Protein AF-A0A665TE95-F1 (afdb_monomer_lite)

Radius of gyration: 24.76 Å; chains: 1; bounding box: 48×34×68 Å

Secondary structure (DSSP, 8-state):
---------HHHHHHHHHHHHHHHHHHHHHHHHHHHHHH--EE-----TTS-HHHHHHHHHHHHHSS-SS--------EE-

InterPro domains:
  IPR001019 Guanine nucleotide binding protein, alpha subunit [PF00503] (21-66)
  IPR001019 Guanine nucleotide binding protein, alpha subunit [PTHR10218] (11-67)
  IPR027417 P-loop containing nucleoside triphosphate hydrolase [G3DSA:3.40.50.300] (1-72)
  IPR027417 P-loop containing nucleoside triphosphate hydrolase [SSF52540] (23-67)

Structure (mmCIF, N/CA/C/O backbone):
data_AF-A0A665TE95-F1
#
_entry.id   AF-A0A665TE95-F1
#
loop_
_atom_site.group_PDB
_atom_site.id
_atom_site.type_symbol
_atom_site.label_atom_id
_atom_site.label_alt_id
_atom_site.label_comp_id
_atom_site.label_asym_id
_atom_site.label_entity_id
_atom_site.label_seq_id
_atom_site.pdbx_PDB_ins_code
_atom_site.Cartn_x
_atom_site.Cartn_y
_atom_site.Cartn_z
_atom_site.occupancy
_atom_site.B_iso_or_equiv
_atom_site.auth_seq_id
_atom_site.auth_comp_id
_atom_site.auth_asym_id
_atom_site.auth_atom_id
_atom_site.pdbx_PDB_model_num
ATOM 1 N N . MET A 1 1 ? -26.881 -16.380 46.527 1.00 56.28 1 MET A N 1
ATOM 2 C CA . MET A 1 1 ? -26.971 -16.124 45.073 1.00 56.28 1 MET A CA 1
ATOM 3 C C . MET A 1 1 ? -26.454 -14.706 44.842 1.00 56.28 1 MET A C 1
ATOM 5 O O . MET A 1 1 ? -27.221 -13.758 44.890 1.00 56.28 1 MET A O 1
ATOM 9 N N . GLY A 1 2 ? -25.129 -14.539 44.809 1.00 43.28 2 GLY A N 1
ATOM 10 C CA . GLY A 1 2 ? -24.498 -13.217 44.747 1.00 43.28 2 GLY A CA 1
ATOM 11 C C . GLY A 1 2 ? -24.408 -12.739 43.304 1.00 43.28 2 GLY A C 1
ATOM 12 O O . GLY A 1 2 ? -23.733 -13.371 42.496 1.00 43.28 2 GLY A O 1
ATOM 13 N N . CYS A 1 3 ? -25.103 -11.651 42.982 1.00 49.69 3 CYS A N 1
ATOM 14 C CA . CYS A 1 3 ? -24.973 -10.963 41.703 1.00 49.69 3 CYS A CA 1
ATOM 15 C C . CYS A 1 3 ? -23.555 -10.386 41.564 1.00 49.69 3 CYS A C 1
ATOM 17 O O . CYS A 1 3 ? -23.185 -9.450 42.270 1.00 49.69 3 CYS A O 1
ATOM 19 N N . LEU A 1 4 ? -22.774 -10.943 40.637 1.00 47.62 4 LEU A N 1
ATOM 20 C CA . LEU A 1 4 ? -21.476 -10.426 40.201 1.00 47.62 4 LEU A CA 1
ATOM 21 C C . LEU A 1 4 ? -21.695 -9.179 39.331 1.00 47.62 4 LEU A C 1
ATOM 23 O O . LEU A 1 4 ? -21.783 -9.253 38.106 1.00 47.62 4 LEU A O 1
ATOM 27 N N . GLY A 1 5 ? -21.820 -8.024 39.980 1.00 53.47 5 GLY A N 1
ATOM 28 C CA . GLY A 1 5 ? -21.793 -6.720 39.325 1.00 53.47 5 GLY A CA 1
ATOM 29 C C . GLY A 1 5 ? -20.356 -6.312 39.018 1.00 53.47 5 GLY A C 1
ATOM 30 O O . GLY A 1 5 ? -19.687 -5.724 39.859 1.00 53.47 5 GLY A O 1
ATOM 31 N N . ASN A 1 6 ? -19.872 -6.619 37.815 1.00 60.47 6 ASN A N 1
ATOM 32 C CA . ASN A 1 6 ? -18.585 -6.128 37.326 1.00 60.47 6 ASN A CA 1
ATOM 33 C C . ASN A 1 6 ? -18.708 -4.639 36.952 1.00 60.47 6 ASN A C 1
ATOM 35 O O . ASN A 1 6 ? -18.964 -4.298 35.794 1.00 60.47 6 ASN A O 1
ATOM 39 N N . SER A 1 7 ? -18.568 -3.741 37.928 1.00 62.41 7 SER A N 1
ATOM 40 C CA . SER A 1 7 ? -18.452 -2.304 37.674 1.00 62.41 7 SER A CA 1
ATOM 41 C C . SER A 1 7 ? -17.055 -2.006 37.131 1.00 62.41 7 SER A C 1
ATOM 43 O O . SER A 1 7 ? -16.120 -1.766 37.892 1.00 62.41 7 SER A O 1
ATOM 45 N N . LYS A 1 8 ? -16.899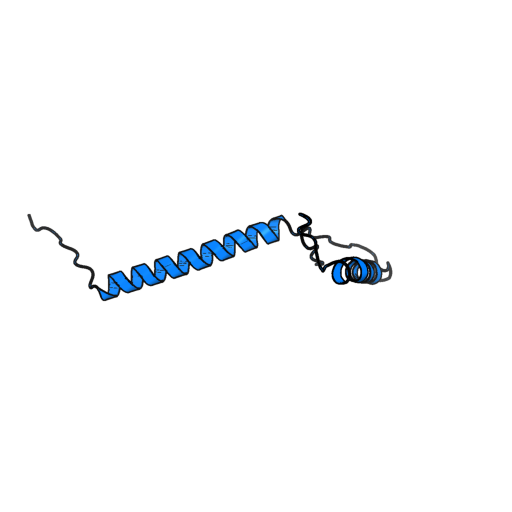 -2.041 35.803 1.00 65.12 8 LYS A N 1
ATOM 46 C CA . LYS A 1 8 ? -15.737 -1.426 35.151 1.00 65.12 8 LYS A CA 1
ATOM 47 C C . LYS A 1 8 ? -15.673 0.039 35.586 1.00 65.12 8 LYS A C 1
ATOM 49 O O . LYS A 1 8 ? -16.671 0.749 35.453 1.00 65.12 8 LYS A O 1
ATOM 54 N N . THR A 1 9 ? -14.530 0.472 36.105 1.00 78.75 9 THR A N 1
ATOM 55 C CA . THR A 1 9 ? -14.269 1.879 36.429 1.00 78.75 9 THR A CA 1
ATOM 56 C C . THR A 1 9 ? -14.476 2.726 35.170 1.00 78.75 9 THR A C 1
ATOM 58 O O . THR A 1 9 ? -14.193 2.263 34.062 1.00 78.75 9 THR A O 1
ATOM 61 N N . GLU A 1 10 ? -14.979 3.953 35.302 1.00 77.88 10 GLU A N 1
ATOM 62 C CA . GLU A 1 10 ? -15.259 4.820 34.144 1.00 77.88 10 GLU A CA 1
ATOM 63 C C . GLU A 1 10 ? -14.018 5.048 33.260 1.00 77.88 10 GLU A C 1
ATOM 65 O O . GLU A 1 10 ? -14.138 5.096 32.034 1.00 77.88 10 GLU A O 1
ATOM 70 N N . ASP A 1 11 ? -12.820 5.037 33.851 1.00 78.44 11 ASP A N 1
ATOM 71 C CA . ASP A 1 11 ? -11.544 5.105 33.129 1.00 78.44 11 ASP A CA 1
ATOM 72 C C . ASP A 1 11 ? -11.340 3.917 32.178 1.00 78.44 11 ASP A C 1
ATOM 74 O O . ASP A 1 11 ? -11.037 4.109 31.001 1.00 78.44 11 ASP A O 1
ATOM 78 N N . GLN A 1 12 ? -11.630 2.690 32.628 1.00 84.12 12 GLN A N 1
ATOM 79 C CA . GLN A 1 12 ? -11.561 1.499 31.772 1.00 84.12 12 GLN A CA 1
ATOM 80 C C . GLN A 1 12 ? -12.574 1.576 30.627 1.00 84.12 12 GLN A C 1
ATOM 82 O O . GLN A 1 12 ? -12.301 1.143 29.509 1.00 84.12 12 GLN A O 1
ATOM 87 N N . ARG A 1 13 ? -13.759 2.142 30.885 1.00 84.06 13 ARG A N 1
ATOM 88 C CA . ARG A 1 13 ? -14.802 2.308 29.866 1.00 84.06 13 ARG A CA 1
ATOM 89 C C . ARG A 1 13 ? -14.388 3.336 28.805 1.00 84.06 13 ARG A C 1
ATOM 91 O O . ARG A 1 13 ? -14.722 3.164 27.630 1.00 84.06 13 ARG A O 1
ATOM 98 N N . ASN A 1 14 ? -13.663 4.379 29.202 1.00 85.81 14 ASN A N 1
ATOM 99 C CA . ASN A 1 14 ? -13.131 5.403 28.304 1.00 85.81 14 ASN A CA 1
ATOM 100 C C . ASN A 1 14 ? -11.936 4.898 27.487 1.00 85.81 14 ASN A C 1
ATOM 102 O O . ASN A 1 14 ? -11.901 5.121 26.276 1.00 85.81 14 ASN A O 1
ATOM 106 N N . GLU A 1 15 ? -11.016 4.147 28.094 1.00 87.75 15 GLU A N 1
ATOM 107 C CA . GLU A 1 15 ? -9.918 3.488 27.375 1.00 87.75 15 GLU A CA 1
ATOM 108 C C . GLU A 1 15 ? -10.440 2.492 26.336 1.00 87.75 15 GLU A C 1
ATOM 110 O O . GLU A 1 15 ? -9.991 2.491 25.189 1.00 87.75 15 GLU A O 1
ATOM 115 N N . GLU A 1 16 ? -11.455 1.697 26.685 1.00 87.75 16 GLU A N 1
ATOM 116 C CA . GLU A 1 16 ? -12.058 0.736 25.762 1.00 87.75 16 GLU A CA 1
ATOM 117 C C . GLU A 1 16 ? -12.740 1.442 24.572 1.00 87.75 16 GLU A C 1
ATOM 119 O O . GLU A 1 16 ? -12.683 0.960 23.438 1.00 87.75 16 GLU A O 1
ATOM 124 N N . LYS A 1 17 ? -13.342 2.622 24.787 1.00 87.75 17 LYS A N 1
ATOM 125 C CA . LYS A 1 17 ? -13.867 3.467 23.699 1.00 87.75 17 LYS A CA 1
ATOM 126 C C . LYS A 1 17 ? -12.746 4.023 22.821 1.00 87.75 17 LYS A C 1
ATOM 128 O O . LYS A 1 17 ? -12.836 3.899 21.601 1.00 87.75 17 LYS A O 1
ATOM 133 N N . ALA A 1 18 ? -11.684 4.568 23.415 1.00 89.62 18 ALA A N 1
ATOM 134 C CA . ALA A 1 18 ? -10.545 5.110 22.676 1.00 89.62 18 ALA A CA 1
ATOM 135 C C . ALA A 1 18 ? -9.858 4.032 21.818 1.00 89.62 18 ALA A C 1
ATOM 137 O O . ALA A 1 18 ? -9.573 4.257 20.639 1.00 89.62 18 ALA A O 1
ATOM 138 N N . GLN A 1 19 ? -9.678 2.826 22.363 1.00 90.00 19 GLN A N 1
ATOM 139 C CA . GLN A 1 19 ? -9.147 1.677 21.626 1.00 90.00 19 GLN A CA 1
ATOM 140 C C . GLN A 1 19 ? -10.059 1.266 20.466 1.00 90.00 19 GLN A C 1
ATOM 142 O O . GLN A 1 19 ? -9.583 1.028 19.354 1.00 90.00 19 GLN A O 1
ATOM 147 N N . ARG A 1 20 ? -11.381 1.222 20.678 1.00 90.69 20 ARG A N 1
ATOM 148 C CA . ARG A 1 20 ? -12.348 0.924 19.607 1.00 90.69 20 ARG A CA 1
ATOM 149 C C . ARG A 1 20 ? -12.307 1.972 18.496 1.00 90.69 20 ARG A C 1
ATOM 151 O O . ARG A 1 20 ? -12.366 1.616 17.319 1.00 90.69 20 ARG A O 1
ATOM 158 N N . GLU A 1 21 ? -12.186 3.249 18.841 1.00 92.75 21 GLU A N 1
ATOM 159 C CA . GLU A 1 21 ? -12.064 4.330 17.862 1.00 92.75 21 GLU A CA 1
ATOM 160 C C . GLU A 1 21 ? -10.754 4.259 17.073 1.00 92.75 21 GLU A C 1
ATOM 162 O O . GLU A 1 21 ? -10.773 4.418 15.848 1.00 92.75 21 GLU A O 1
ATOM 167 N N . ALA A 1 22 ? -9.635 3.973 17.741 1.00 92.75 22 ALA A N 1
ATOM 168 C CA . ALA A 1 22 ? -8.343 3.762 17.096 1.00 92.75 22 ALA A CA 1
ATOM 169 C C . ALA A 1 22 ? -8.397 2.577 16.120 1.00 92.75 22 ALA A C 1
ATOM 171 O O . ALA A 1 22 ? -8.070 2.734 14.942 1.00 92.75 22 ALA A O 1
ATOM 172 N N . ASN A 1 23 ? -8.927 1.432 16.559 1.00 94.06 23 ASN A N 1
ATOM 173 C CA . ASN A 1 23 ? -9.111 0.254 15.709 1.00 94.06 23 ASN A CA 1
ATOM 174 C C . ASN A 1 23 ? -10.001 0.554 14.497 1.00 94.06 23 ASN A C 1
ATOM 176 O O . ASN A 1 23 ? -9.679 0.172 13.373 1.00 94.06 23 ASN A O 1
ATOM 180 N N . LYS A 1 24 ? -11.087 1.316 14.681 1.00 94.56 24 LYS A N 1
ATOM 181 C CA . LYS A 1 24 ? -11.964 1.729 13.576 1.00 94.56 24 LYS A CA 1
ATOM 182 C C . LYS A 1 24 ? -11.249 2.635 12.567 1.00 94.56 24 LYS A C 1
ATOM 184 O O . LYS A 1 24 ? -11.544 2.557 11.374 1.00 94.56 24 LYS A O 1
ATOM 189 N N . LYS A 1 25 ? -10.336 3.507 13.012 1.00 94.50 25 LYS A N 1
ATOM 190 C CA . LYS A 1 25 ? -9.517 4.342 12.113 1.00 94.50 25 LYS A CA 1
ATOM 191 C C . LYS A 1 25 ? -8.537 3.487 11.308 1.00 94.50 25 LYS A C 1
ATOM 193 O O . LYS A 1 25 ? -8.463 3.670 10.095 1.00 94.50 25 LYS A O 1
ATOM 198 N N . ILE A 1 26 ? -7.864 2.541 11.960 1.00 93.81 26 ILE A N 1
ATOM 199 C CA . ILE A 1 26 ? -6.918 1.623 11.311 1.00 93.81 26 ILE A CA 1
ATOM 200 C C . ILE A 1 26 ? -7.633 0.774 10.258 1.00 93.81 26 ILE A C 1
ATOM 202 O O . ILE A 1 26 ? -7.194 0.730 9.113 1.00 93.81 26 ILE A O 1
ATOM 206 N N . GLU A 1 27 ? -8.783 0.179 10.588 1.00 93.25 27 GLU A N 1
ATOM 207 C CA . GLU A 1 27 ? -9.534 -0.645 9.632 1.00 93.25 27 GLU A CA 1
ATOM 208 C C . GLU A 1 27 ? -9.971 0.173 8.407 1.0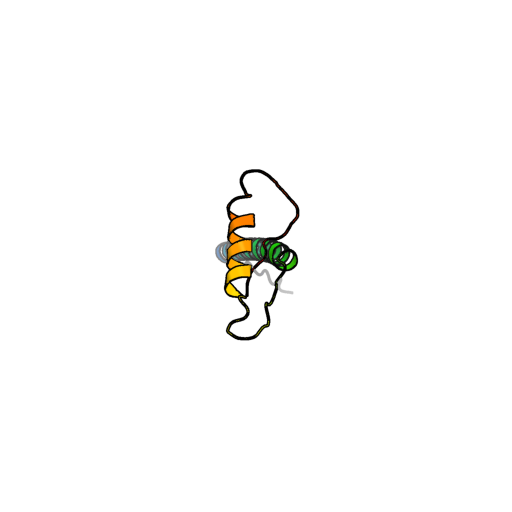0 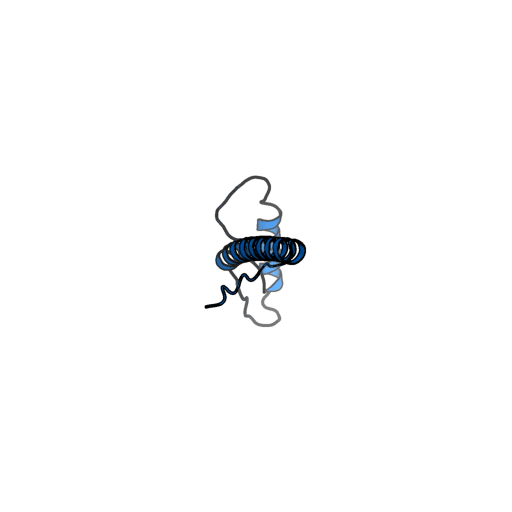93.25 27 GLU A C 1
ATOM 210 O O . GLU A 1 27 ? -9.837 -0.273 7.270 1.00 93.25 27 GLU A O 1
ATOM 215 N N . LYS A 1 28 ? -10.424 1.418 8.608 1.00 93.88 28 LYS A N 1
ATOM 216 C CA . LYS A 1 28 ? -10.764 2.314 7.493 1.00 93.88 28 LYS A CA 1
ATOM 217 C C . LYS A 1 28 ? -9.565 2.616 6.593 1.00 93.88 28 LYS A C 1
ATOM 219 O O . LYS A 1 28 ? -9.742 2.689 5.379 1.00 93.88 28 LYS A O 1
ATOM 224 N N . GLN A 1 29 ? -8.379 2.828 7.164 1.00 90.25 29 GLN A N 1
ATOM 225 C CA . GLN A 1 29 ? -7.155 3.034 6.383 1.00 90.25 29 GLN A CA 1
ATOM 226 C C . GLN A 1 29 ? -6.797 1.765 5.607 1.00 90.25 29 GLN A C 1
ATOM 228 O O . GLN A 1 29 ? -6.629 1.820 4.393 1.00 90.25 29 GLN A O 1
ATOM 233 N N . LEU A 1 30 ? -6.830 0.607 6.267 1.00 92.25 30 LEU A N 1
ATOM 234 C CA . LEU A 1 30 ? -6.507 -0.675 5.652 1.00 92.25 30 LEU A CA 1
ATOM 235 C C . LEU A 1 30 ? -7.438 -1.017 4.478 1.00 92.25 30 LEU A C 1
ATOM 237 O O . LEU A 1 30 ? -6.987 -1.544 3.464 1.00 92.25 30 LEU A O 1
ATOM 241 N N . GLN A 1 31 ? -8.734 -0.714 4.584 1.00 91.06 31 GLN A N 1
ATOM 242 C CA . GLN A 1 31 ? -9.691 -0.921 3.491 1.00 91.06 31 GLN A CA 1
ATOM 243 C C . GLN A 1 31 ? -9.394 -0.021 2.285 1.00 91.06 31 GLN A C 1
ATOM 245 O O . GLN A 1 31 ? -9.411 -0.499 1.148 1.00 91.06 31 GLN A O 1
ATOM 250 N N . LYS A 1 32 ? -9.064 1.256 2.521 1.00 87.44 32 LYS A N 1
ATOM 251 C CA . LYS A 1 32 ? -8.642 2.175 1.453 1.00 87.44 32 LYS A CA 1
ATOM 252 C C . LYS A 1 32 ? -7.367 1.681 0.775 1.00 87.44 32 LYS A C 1
ATOM 254 O O . LYS A 1 32 ? -7.325 1.589 -0.450 1.00 87.44 32 LYS A O 1
ATOM 259 N N . ASP A 1 33 ? -6.373 1.278 1.557 1.00 83.06 33 ASP A N 1
ATOM 260 C CA . ASP A 1 33 ? -5.098 0.786 1.038 1.00 83.06 33 ASP A CA 1
ATOM 261 C C . ASP A 1 33 ? -5.271 -0.519 0.261 1.00 83.06 33 ASP A C 1
ATOM 263 O O . ASP A 1 33 ? -4.683 -0.680 -0.805 1.00 83.06 33 ASP A O 1
ATOM 267 N N . LYS A 1 34 ? -6.138 -1.430 0.722 1.00 86.06 34 LYS A N 1
ATOM 268 C CA . LYS A 1 34 ? -6.508 -2.645 -0.022 1.00 86.06 34 LYS A CA 1
ATOM 269 C C . LYS A 1 34 ? -7.144 -2.313 -1.367 1.00 86.06 34 LYS A C 1
ATOM 271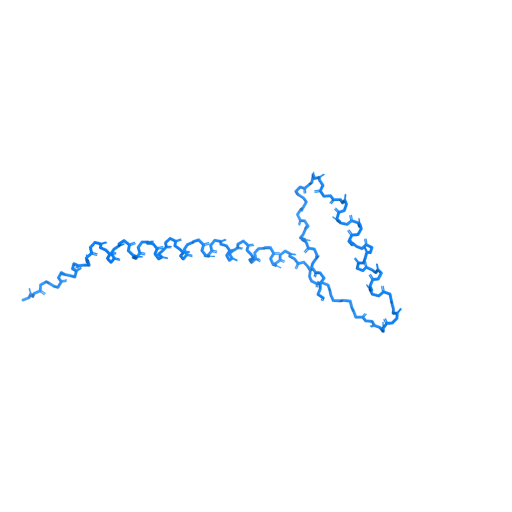 O O . LYS A 1 34 ? -6.845 -2.984 -2.354 1.00 86.06 34 LYS A O 1
ATOM 276 N N . GLN A 1 35 ? -8.014 -1.307 -1.421 1.00 81.31 35 GLN A N 1
ATOM 277 C CA . GLN A 1 35 ? -8.655 -0.891 -2.666 1.00 81.31 35 GLN A CA 1
ATOM 278 C C . GLN A 1 35 ? -7.635 -0.294 -3.641 1.00 81.31 35 GLN A C 1
ATOM 280 O O . GLN A 1 35 ? -7.592 -0.704 -4.799 1.00 81.31 35 GLN A O 1
ATOM 285 N N . ILE A 1 36 ? -6.756 0.587 -3.158 1.00 79.69 36 ILE A N 1
ATOM 286 C CA . ILE A 1 36 ? -5.662 1.165 -3.951 1.00 79.69 36 ILE A CA 1
ATOM 287 C C . ILE A 1 36 ? -4.708 0.066 -4.427 1.00 79.69 36 ILE A C 1
ATOM 289 O O . ILE A 1 36 ? -4.316 0.049 -5.591 1.00 79.69 36 ILE A O 1
ATOM 293 N N . TYR A 1 37 ? -4.364 -0.885 -3.560 1.00 78.62 37 TYR A N 1
ATOM 294 C CA . TYR A 1 37 ? -3.474 -1.998 -3.875 1.00 78.62 37 TYR A CA 1
ATOM 295 C C . TYR A 1 37 ? -4.051 -2.917 -4.950 1.00 78.62 37 TYR A C 1
ATOM 297 O O . TYR A 1 37 ? -3.337 -3.287 -5.875 1.00 78.62 37 TYR A O 1
ATOM 305 N N . ARG A 1 38 ? -5.335 -3.286 -4.837 1.00 76.12 38 ARG A N 1
ATOM 306 C CA . ARG A 1 38 ? -6.026 -4.119 -5.836 1.00 76.12 38 ARG A CA 1
ATOM 307 C C . ARG A 1 38 ? -6.164 -3.414 -7.169 1.00 76.12 38 ARG A C 1
ATOM 309 O O . ARG A 1 38 ? -6.112 -4.064 -8.204 1.00 76.12 38 ARG A O 1
ATOM 316 N N . ALA A 1 39 ? -6.364 -2.104 -7.128 1.00 74.31 39 ALA A N 1
ATOM 317 C CA . ALA A 1 39 ? -6.386 -1.317 -8.334 1.00 74.31 39 ALA A CA 1
ATOM 318 C C . ALA A 1 39 ? -4.961 -1.298 -8.938 1.00 74.31 39 ALA A C 1
ATOM 320 O O . ALA A 1 39 ? -4.791 -1.604 -10.110 1.00 74.31 39 ALA A O 1
ATOM 321 N N . THR A 1 40 ? -3.914 -1.014 -8.162 1.00 73.38 40 THR A N 1
ATOM 322 C CA . THR A 1 40 ? -2.522 -0.877 -8.641 1.00 73.38 40 THR A CA 1
ATOM 323 C C . THR A 1 40 ? -2.060 -2.074 -9.484 1.00 73.38 40 THR A C 1
ATOM 325 O O . THR A 1 40 ? -1.841 -3.169 -8.964 1.00 73.38 40 THR A O 1
ATOM 328 N N . HIS A 1 41 ? -1.831 -1.857 -10.783 1.00 74.62 41 HIS A N 1
ATOM 329 C CA . HIS A 1 41 ? -1.254 -2.883 -11.653 1.00 74.62 41 HIS A CA 1
ATOM 330 C C . HIS A 1 41 ? 0.266 -2.903 -11.472 1.00 74.62 41 HIS A C 1
ATOM 332 O O . HIS A 1 41 ? 0.941 -1.881 -11.615 1.00 74.62 41 HIS A O 1
ATOM 338 N N . ARG A 1 42 ? 0.803 -4.077 -11.128 1.00 74.94 42 ARG A N 1
ATOM 339 C CA . ARG A 1 42 ? 2.237 -4.304 -10.924 1.00 74.94 42 ARG A CA 1
ATOM 340 C C . ARG A 1 42 ? 2.811 -4.969 -12.162 1.00 74.94 42 ARG A C 1
ATOM 342 O O . ARG A 1 42 ? 2.503 -6.124 -12.439 1.00 74.94 42 ARG A O 1
ATOM 349 N N . LEU A 1 43 ? 3.628 -4.227 -12.898 1.00 78.75 43 LEU A N 1
ATOM 350 C CA . LEU A 1 43 ? 4.290 -4.707 -14.105 1.00 78.75 43 LEU A CA 1
ATOM 351 C C . LEU A 1 43 ? 5.756 -4.988 -13.781 1.00 78.75 43 LEU A C 1
ATOM 353 O O . LEU A 1 43 ? 6.469 -4.100 -13.316 1.00 78.75 43 LEU A O 1
ATOM 357 N N . LEU A 1 44 ? 6.189 -6.223 -14.028 1.00 80.12 44 LEU A N 1
ATOM 358 C CA . LEU A 1 44 ? 7.585 -6.630 -13.923 1.00 80.12 44 LEU A CA 1
ATOM 359 C C . LEU A 1 44 ? 8.194 -6.617 -15.328 1.00 80.12 44 LEU A C 1
ATOM 361 O O . LEU A 1 44 ? 7.735 -7.341 -16.210 1.00 80.12 44 LEU A O 1
ATOM 365 N N . LEU A 1 45 ? 9.223 -5.801 -15.542 1.00 77.12 45 LEU A N 1
ATOM 366 C CA . LEU A 1 45 ? 9.953 -5.772 -16.809 1.00 77.12 45 LEU A CA 1
ATOM 367 C C . LEU A 1 45 ? 11.154 -6.720 -16.720 1.00 77.12 45 LEU A C 1
ATOM 369 O O . LEU A 1 45 ? 12.157 -6.404 -16.083 1.00 77.12 45 LEU A O 1
ATOM 373 N N . LEU A 1 46 ? 11.059 -7.878 -17.374 1.00 81.88 46 LEU A N 1
ATOM 374 C CA . LEU A 1 46 ? 12.153 -8.846 -17.492 1.00 81.88 46 LEU A CA 1
ATOM 375 C C . LEU A 1 46 ? 12.881 -8.667 -18.833 1.00 81.88 46 LEU A C 1
ATOM 377 O O . LEU A 1 46 ? 12.249 -8.501 -19.871 1.00 81.88 46 LEU A O 1
ATOM 381 N N . GLY A 1 47 ? 14.215 -8.686 -18.817 1.00 79.25 47 GLY A N 1
A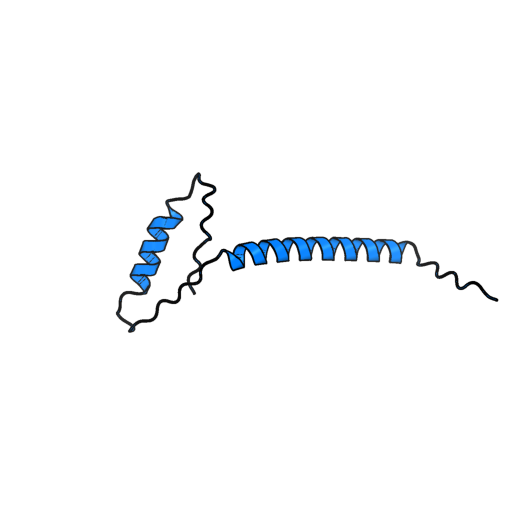TOM 382 C CA . GLY A 1 47 ? 15.045 -8.552 -20.021 1.00 79.25 47 GLY A CA 1
ATOM 383 C C . GLY A 1 47 ? 16.540 -8.470 -19.701 1.00 79.25 47 GLY A C 1
ATOM 384 O O . GLY A 1 47 ? 16.910 -8.196 -18.558 1.00 79.25 47 GLY A O 1
ATOM 385 N N . ALA A 1 48 ? 17.406 -8.669 -20.697 1.00 76.81 48 ALA A N 1
ATOM 386 C CA . ALA A 1 48 ? 18.867 -8.565 -20.566 1.00 76.81 48 ALA A CA 1
ATOM 387 C C . ALA A 1 48 ? 19.325 -7.156 -20.126 1.00 76.81 48 ALA A C 1
ATOM 389 O O . ALA A 1 48 ? 18.613 -6.176 -20.348 1.00 76.81 48 ALA A O 1
ATOM 390 N N . GLY A 1 49 ? 20.492 -7.041 -19.478 1.00 75.31 49 GLY A N 1
ATOM 391 C CA . GLY A 1 49 ? 20.997 -5.808 -18.838 1.00 75.31 49 GLY A CA 1
ATOM 392 C C . GLY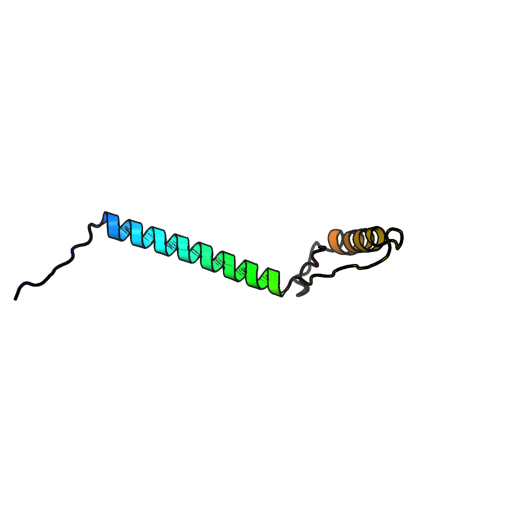 A 1 49 ? 20.931 -4.538 -19.700 1.00 75.31 49 GLY A C 1
ATOM 393 O O . GLY A 1 49 ? 20.625 -3.470 -19.180 1.00 75.31 49 GLY A O 1
ATOM 394 N N . GLU A 1 50 ? 21.081 -4.672 -21.017 1.00 76.75 50 GLU A N 1
ATOM 395 C CA . GLU A 1 50 ? 21.149 -3.556 -21.973 1.00 76.75 50 GLU A CA 1
ATOM 396 C C . GLU A 1 50 ? 19.849 -3.323 -22.764 1.00 76.75 50 GLU A C 1
ATOM 398 O O . GLU A 1 50 ? 19.767 -2.416 -23.585 1.00 76.75 50 GLU A O 1
ATOM 403 N N . SER A 1 51 ? 18.783 -4.087 -22.497 1.00 76.38 51 SER A N 1
ATOM 404 C CA . SER A 1 51 ? 17.546 -4.085 -23.298 1.00 76.38 51 SER A CA 1
ATOM 405 C C . SER A 1 51 ? 16.659 -2.835 -23.138 1.00 76.38 51 SER A C 1
ATOM 407 O O . SER A 1 51 ? 15.476 -2.869 -23.468 1.00 76.38 51 SER A O 1
ATOM 409 N N . GLY A 1 52 ? 17.167 -1.744 -22.557 1.00 80.44 52 GLY A N 1
ATOM 410 C CA . GLY A 1 52 ? 16.426 -0.483 -22.449 1.00 80.44 52 GLY A CA 1
ATOM 411 C C . GLY A 1 52 ? 15.246 -0.477 -21.464 1.00 80.44 52 GLY A C 1
ATOM 412 O O . GLY A 1 52 ? 14.405 0.418 -21.539 1.00 80.44 52 GLY A O 1
ATOM 413 N N . LYS A 1 53 ? 15.179 -1.414 -20.502 1.00 83.12 53 LYS A N 1
ATOM 414 C CA . LYS A 1 53 ? 14.118 -1.469 -19.463 1.00 83.12 53 LYS A CA 1
ATOM 415 C C . LYS A 1 53 ? 13.925 -0.126 -18.746 1.00 83.12 53 LYS A C 1
ATOM 417 O O . LYS A 1 53 ? 12.801 0.317 -18.524 1.00 83.12 53 LYS A O 1
ATOM 422 N N . SER A 1 54 ? 15.027 0.566 -18.462 1.00 82.81 54 SER A N 1
ATOM 423 C CA . SER A 1 54 ? 15.033 1.887 -17.826 1.00 82.81 54 SER A CA 1
ATOM 424 C C . SER A 1 54 ? 14.411 2.981 -18.703 1.00 82.81 54 SER A C 1
ATOM 426 O O . SER A 1 54 ? 13.821 3.923 -18.177 1.00 82.81 54 SER A O 1
ATOM 428 N N . THR A 1 55 ? 14.516 2.870 -20.031 1.00 86.25 55 THR A N 1
ATOM 429 C CA . THR A 1 55 ? 13.931 3.824 -20.986 1.00 86.25 55 THR A CA 1
ATOM 430 C C . THR A 1 55 ? 12.412 3.693 -21.020 1.00 86.25 55 THR A C 1
ATOM 432 O O . THR A 1 55 ? 11.723 4.706 -20.981 1.00 86.25 55 THR A O 1
ATOM 435 N N . ILE A 1 56 ? 11.881 2.466 -20.988 1.00 81.12 56 ILE A N 1
ATOM 436 C CA . ILE A 1 56 ? 10.431 2.204 -20.942 1.00 81.12 56 ILE A CA 1
ATOM 437 C C . ILE A 1 56 ? 9.812 2.822 -19.682 1.00 81.12 56 ILE A C 1
ATOM 439 O O . ILE A 1 56 ? 8.828 3.556 -19.768 1.00 81.12 56 ILE A O 1
ATOM 443 N N . VAL A 1 57 ? 10.432 2.607 -18.516 1.00 80.81 57 VAL A N 1
ATOM 444 C CA . VAL A 1 57 ? 9.968 3.202 -17.250 1.00 80.81 57 VAL A CA 1
ATOM 445 C C . VAL A 1 57 ? 10.038 4.733 -17.296 1.00 80.81 57 VAL A C 1
ATOM 447 O O . VAL A 1 57 ? 9.107 5.403 -16.846 1.00 80.81 57 VAL A O 1
ATOM 450 N N . LYS A 1 58 ? 11.112 5.308 -17.858 1.00 82.19 58 LYS A N 1
ATOM 451 C CA . LYS A 1 58 ? 11.257 6.768 -18.010 1.00 82.19 58 LYS A CA 1
ATOM 452 C C . LYS A 1 58 ? 10.179 7.364 -18.917 1.00 82.19 58 LYS A C 1
ATOM 454 O O . LYS A 1 58 ? 9.581 8.366 -18.537 1.00 82.19 58 LYS A O 1
ATOM 459 N N . GLN A 1 59 ? 9.887 6.739 -20.056 1.00 82.00 59 GLN A N 1
ATOM 460 C CA . GLN A 1 59 ? 8.844 7.212 -20.971 1.00 82.00 59 GLN A CA 1
ATOM 461 C C . GLN A 1 59 ? 7.460 7.150 -20.327 1.00 82.00 59 GLN A C 1
ATOM 463 O O . GLN A 1 59 ? 6.685 8.100 -20.404 1.00 82.00 59 GLN A O 1
ATOM 468 N N . MET A 1 60 ? 7.167 6.073 -19.599 1.00 74.56 60 MET A N 1
ATOM 469 C CA . MET A 1 60 ? 5.874 5.941 -18.937 1.00 74.56 60 MET A CA 1
ATOM 470 C C . MET A 1 60 ? 5.671 6.982 -17.829 1.00 74.56 60 MET A C 1
ATOM 472 O O . MET A 1 60 ? 4.554 7.463 -17.653 1.00 74.56 60 MET A O 1
ATOM 476 N N . ARG A 1 61 ? 6.743 7.382 -17.125 1.00 74.06 61 ARG A N 1
ATOM 477 C CA . ARG A 1 61 ? 6.697 8.508 -16.178 1.00 74.06 61 ARG A CA 1
ATOM 478 C C . ARG A 1 61 ? 6.403 9.829 -16.887 1.00 74.06 61 ARG A C 1
ATOM 480 O O . ARG A 1 61 ? 5.547 10.562 -16.416 1.00 74.06 61 ARG A O 1
ATOM 487 N N . ILE A 1 62 ? 7.054 10.118 -18.014 1.00 79.88 62 ILE A N 1
ATOM 488 C CA . ILE A 1 62 ? 6.828 11.364 -18.771 1.00 79.88 62 ILE A CA 1
ATOM 489 C C . ILE A 1 62 ? 5.368 11.472 -19.242 1.00 79.88 62 ILE A C 1
ATOM 491 O O . ILE A 1 62 ? 4.790 12.554 -19.171 1.00 79.88 62 ILE A O 1
ATOM 495 N N . LEU A 1 63 ? 4.756 10.358 -19.657 1.00 72.88 63 LEU A N 1
ATOM 496 C CA . LEU A 1 63 ? 3.364 10.323 -20.118 1.00 72.88 63 LEU A CA 1
ATOM 497 C C . LEU A 1 63 ? 2.335 10.485 -18.986 1.00 72.88 63 LEU A C 1
ATOM 499 O O . LEU A 1 63 ? 1.333 11.160 -19.182 1.00 72.88 63 LEU A O 1
ATOM 503 N N . HIS A 1 64 ? 2.569 9.892 -17.809 1.00 68.88 64 HIS A N 1
ATOM 504 C CA . HIS A 1 64 ? 1.580 9.866 -16.716 1.00 68.88 64 HIS A CA 1
ATOM 505 C C . HIS A 1 64 ? 1.784 10.954 -15.652 1.00 68.88 64 HIS A C 1
ATOM 507 O O . HIS A 1 64 ? 0.829 11.329 -14.985 1.00 68.88 64 HIS A O 1
ATOM 513 N N . VAL A 1 65 ? 3.005 11.470 -15.465 1.00 62.94 65 VAL A N 1
ATOM 514 C CA . VAL A 1 65 ? 3.290 12.528 -14.471 1.00 62.94 65 VAL A CA 1
ATOM 515 C C . VAL A 1 65 ? 2.869 13.906 -14.988 1.00 62.94 65 VAL A C 1
ATOM 517 O O . VAL A 1 65 ? 2.489 14.758 -14.194 1.00 62.94 65 VAL A O 1
ATOM 520 N N . ASN A 1 66 ? 2.878 14.112 -16.308 1.00 54.66 66 ASN A N 1
ATOM 521 C CA . ASN A 1 66 ? 2.446 15.372 -16.920 1.00 54.66 66 ASN A CA 1
ATOM 522 C C . ASN A 1 66 ? 0.956 15.377 -17.315 1.00 54.66 66 ASN A C 1
ATOM 524 O O . ASN A 1 66 ? 0.415 16.432 -17.631 1.00 54.66 66 ASN A O 1
ATOM 528 N N . ALA A 1 67 ? 0.279 14.224 -17.283 1.00 52.75 67 ALA A N 1
ATOM 529 C CA . ALA A 1 67 ? -1.149 14.095 -17.570 1.00 52.75 67 ALA A CA 1
ATOM 530 C C . ALA A 1 67 ? -1.925 13.875 -16.263 1.00 52.75 67 ALA A C 1
ATOM 532 O O . ALA A 1 67 ? -2.277 12.745 -15.929 1.00 52.75 67 ALA A O 1
ATOM 533 N N . GLY A 1 68 ? -2.145 14.935 -15.478 1.00 48.34 68 GLY A N 1
ATOM 534 C CA . GLY A 1 68 ? -2.699 14.744 -14.136 1.00 48.34 68 GLY A CA 1
ATOM 535 C C . GLY A 1 68 ? -3.299 15.939 -13.407 1.00 48.34 68 GLY A C 1
ATOM 536 O O . GLY A 1 68 ? -3.571 15.801 -12.221 1.00 48.34 68 GLY A O 1
ATOM 537 N N . GLU A 1 69 ? -3.568 17.067 -14.064 1.00 47.03 69 GLU A N 1
ATOM 538 C CA . GLU A 1 69 ? -4.609 17.982 -13.581 1.00 47.03 69 GLU A CA 1
ATOM 539 C C . GLU A 1 69 ? -5.900 17.662 -14.343 1.00 47.03 69 GLU A C 1
ATOM 541 O O . GLU A 1 69 ? -6.072 18.064 -15.489 1.00 47.03 69 GLU A O 1
ATOM 546 N N . GLY A 1 70 ? -6.812 16.904 -13.727 1.00 52.59 70 GLY A N 1
ATOM 547 C CA . GLY A 1 70 ? -8.229 17.037 -14.084 1.00 52.59 70 GLY A CA 1
ATOM 548 C C . GLY A 1 70 ? -9.010 15.833 -14.613 1.00 52.59 70 GLY A C 1
ATOM 549 O O . GLY A 1 70 ? -10.022 16.068 -15.264 1.00 52.59 70 GLY A O 1
ATOM 550 N N . THR A 1 71 ? -8.678 14.569 -14.312 1.00 46.09 71 THR A N 1
ATOM 551 C CA . THR A 1 71 ? -9.678 13.490 -14.506 1.00 46.09 71 THR A CA 1
ATOM 552 C C . THR A 1 71 ? -9.764 12.501 -13.336 1.00 46.09 71 THR A C 1
ATOM 554 O O . THR A 1 71 ? -8.743 11.965 -12.907 1.00 46.09 71 THR A O 1
ATOM 557 N N . PRO A 1 72 ? -10.977 12.184 -12.831 1.00 45.22 72 PRO A N 1
ATOM 558 C CA . PRO A 1 72 ? -11.223 10.999 -12.021 1.00 45.22 72 PRO A CA 1
ATOM 559 C C . PRO A 1 72 ? -11.349 9.794 -12.964 1.00 45.22 72 PRO A C 1
ATOM 561 O O . PRO A 1 72 ? -12.408 9.185 -13.090 1.00 45.22 72 PRO A O 1
ATOM 564 N N . CYS A 1 73 ? -10.282 9.482 -13.698 1.00 43.34 73 CYS A N 1
ATOM 565 C CA . CYS A 1 73 ? -10.246 8.286 -14.525 1.00 43.34 73 CYS A CA 1
ATOM 566 C C . CYS A 1 73 ? -9.882 7.095 -13.639 1.00 43.34 73 CYS A C 1
ATOM 568 O O . CYS A 1 73 ? -8.867 7.084 -12.948 1.00 43.34 73 CYS A O 1
ATOM 570 N N . THR A 1 74 ? -10.748 6.091 -13.676 1.00 48.06 74 THR A N 1
ATOM 571 C CA . THR A 1 74 ? -10.778 4.812 -12.953 1.00 48.06 74 THR A CA 1
ATOM 572 C C . THR A 1 74 ? -9.579 3.888 -13.219 1.00 48.06 74 THR A C 1
ATOM 574 O O . THR A 1 74 ? -9.676 2.672 -13.062 1.00 48.06 74 THR A O 1
ATOM 577 N N . SER A 1 75 ? -8.450 4.443 -13.648 1.00 51.19 75 SER A N 1
ATOM 578 C CA . SER A 1 75 ? -7.217 3.746 -13.978 1.00 51.19 75 SER A CA 1
ATOM 579 C C . SER A 1 75 ? -6.255 3.810 -12.789 1.00 51.19 75 SER A C 1
ATOM 581 O O . SER A 1 75 ? -5.807 4.891 -12.403 1.00 51.19 75 SER A O 1
ATOM 583 N N . PRO A 1 76 ? -5.946 2.667 -12.174 1.00 55.34 76 PRO A N 1
ATOM 584 C CA . PRO A 1 76 ? -5.062 2.630 -11.025 1.00 55.34 76 PRO A CA 1
ATOM 585 C C . PRO A 1 76 ? -3.641 3.115 -11.310 1.00 55.34 76 PRO A C 1
ATOM 587 O O . PRO A 1 76 ? -3.133 2.882 -12.409 1.00 55.34 76 PRO A O 1
ATOM 590 N N . PRO A 1 77 ? -2.951 3.692 -10.306 1.00 59.72 77 PRO A N 1
ATOM 591 C CA . PRO A 1 77 ? -1.552 4.065 -10.450 1.00 59.72 77 PRO A CA 1
ATOM 592 C C . PRO A 1 77 ? -0.729 2.815 -10.773 1.00 59.72 77 PRO A C 1
ATOM 594 O O . PRO A 1 77 ? -0.812 1.807 -10.074 1.00 59.72 77 PRO A O 1
ATOM 597 N N . VAL A 1 78 ? 0.062 2.860 -11.842 1.00 59.03 78 VAL A N 1
ATOM 598 C CA . VAL A 1 78 ? 0.968 1.763 -12.195 1.00 59.03 78 VAL A CA 1
ATOM 599 C C . VAL A 1 78 ? 2.216 1.903 -11.333 1.00 59.03 78 VAL A C 1
ATOM 601 O O . VAL A 1 78 ? 2.948 2.890 -11.430 1.00 59.03 78 VAL A O 1
ATOM 604 N N . LYS A 1 79 ? 2.448 0.932 -10.446 1.00 60.47 79 LYS A N 1
ATOM 605 C CA . LYS A 1 79 ? 3.616 0.927 -9.560 1.00 60.47 79 LYS A CA 1
ATOM 606 C C . LYS A 1 79 ? 4.686 0.017 -10.150 1.00 60.47 79 LYS A C 1
ATOM 608 O O . LYS A 1 79 ? 4.513 -1.199 -10.193 1.00 60.47 79 LYS A O 1
ATOM 613 N N . TRP A 1 80 ? 5.782 0.630 -10.581 1.00 58.44 80 TRP A N 1
ATOM 614 C CA . TRP A 1 80 ? 6.992 -0.061 -11.015 1.00 58.44 80 TRP A CA 1
ATOM 615 C C . TRP A 1 80 ? 7.662 -0.725 -9.809 1.00 58.44 80 TRP A C 1
ATOM 617 O O . TRP A 1 80 ? 7.935 -0.043 -8.817 1.00 58.44 80 TRP A O 1
ATOM 627 N N . LEU A 1 81 ? 7.856 -2.043 -9.888 1.00 56.16 81 LEU A N 1
ATOM 628 C CA . LEU A 1 81 ? 8.683 -2.822 -8.965 1.00 56.16 81 LEU A CA 1
ATOM 629 C C . LEU A 1 81 ? 10.108 -2.881 -9.522 1.00 56.16 81 LEU A C 1
ATOM 631 O O . LEU A 1 81 ? 11.043 -2.697 -8.717 1.00 56.16 81 LEU A O 1
#

Organism: Echeneis naucrates (NCBI:txid173247)

Sequence (81 aa):
MGCLGNSKTEDQRNEEKAQREANKKIEKQLQKDKQIYRATHRLLLLGAGESGKSTIVKQMRILHVNAGEGTPCTSPPVKWL

pLDDT: mean 73.91, std 15.11, range [43.28, 94.56]

Foldseek 3Di:
DDDPDPPDDVVNVVVVVVVVVVVVVVVVVVVVVVVLVVLADEDDDDDDPPPCPVVVVVVVCVVPVVPDPDDPPSHHDHDYD